Protein AF-A0A8T7LPC7-F1 (afdb_monomer_lite)

pLDDT: mean 86.51, std 10.16, range [50.78, 97.06]

Sequence (98 aa):
MSKLPTQREETLGGYIVHGIPFPTSTDEEALEFLKKMTPIQIEQEYKITYLHSYGQDSPWFAALTNKRLLASRDPESGYTYANPRGADVYSGRETKWI

Foldseek 3Di:
DDDDDPDDDPPPPDDDDPDDDADPDDDPVSVVCVVVDDDDDDDDDDDDDDDDDPPPCVVQVVQVVVVHHKWWADPPPRDIGSRHDQADPPPRDGTHID

Secondary structure (DSSP, 8-state):
-PPPPSS----------------S--SHHHHHHGGGPPPP--------------GGGHHHHHHHHTT----EE-TTT--EESS--SB-TTT-PBPEE-

Structure (mmCIF, N/CA/C/O backbone):
data_AF-A0A8T7LPC7-F1
#
_entry.id   AF-A0A8T7LPC7-F1
#
loop_
_atom_site.group_PDB
_atom_site.id
_atom_site.type_symbol
_atom_site.label_atom_id
_atom_site.label_alt_id
_atom_site.label_comp_id
_atom_site.label_asym_id
_atom_site.label_entity_id
_atom_site.label_seq_id
_atom_site.pdbx_PDB_ins_code
_atom_site.Cartn_x
_atom_site.Cartn_y
_atom_site.Cartn_z
_atom_site.occupancy
_atom_site.B_iso_or_equiv
_atom_site.auth_seq_id
_atom_site.auth_comp_id
_atom_site.auth_asym_id
_atom_site.auth_atom_id
_atom_site.pdbx_PDB_model_num
ATOM 1 N N . MET A 1 1 ? -17.330 -18.182 -23.325 1.00 50.78 1 MET A N 1
ATOM 2 C CA . MET A 1 1 ? -16.699 -17.626 -22.109 1.00 50.78 1 MET A CA 1
ATOM 3 C C . MET A 1 1 ? -17.801 -17.289 -21.120 1.00 50.78 1 MET A C 1
ATOM 5 O O . MET A 1 1 ? -18.743 -16.610 -21.509 1.00 50.78 1 MET A O 1
ATOM 9 N N . SER A 1 2 ? -17.742 -17.811 -19.897 1.00 63.44 2 SER A N 1
ATOM 10 C CA . SER A 1 2 ? -18.719 -17.515 -18.843 1.00 63.44 2 SER A CA 1
ATOM 11 C C . SER A 1 2 ? -18.593 -16.050 -18.412 1.00 63.44 2 SER A C 1
ATOM 13 O O . SER A 1 2 ? -17.514 -15.622 -18.005 1.00 63.44 2 SER A O 1
ATOM 15 N N . LYS A 1 3 ? -19.674 -15.270 -18.539 1.00 68.62 3 LYS A N 1
ATOM 16 C CA . LYS A 1 3 ? -19.729 -13.886 -18.043 1.00 68.62 3 LYS A CA 1
ATOM 17 C C . LYS A 1 3 ? -19.585 -13.902 -16.522 1.00 68.62 3 LYS A C 1
ATOM 19 O O . LYS A 1 3 ? -20.340 -14.597 -15.848 1.00 68.62 3 LYS A O 1
ATOM 24 N N . LEU A 1 4 ? -18.629 -13.138 -16.002 1.00 73.94 4 LEU A N 1
ATOM 25 C CA . LEU A 1 4 ? -18.532 -12.897 -14.567 1.00 73.94 4 LEU A CA 1
ATOM 26 C C . LEU A 1 4 ? -19.728 -12.037 -14.117 1.00 73.94 4 LEU A C 1
ATOM 28 O O . LEU A 1 4 ? -20.153 -11.157 -14.874 1.00 73.94 4 LEU A O 1
ATOM 32 N N . PRO A 1 5 ? -20.287 -12.290 -12.924 1.00 78.06 5 PRO A N 1
ATOM 33 C CA . PRO A 1 5 ? -21.396 -11.505 -12.399 1.00 78.06 5 PRO A CA 1
ATOM 34 C C . PRO A 1 5 ? -20.976 -10.046 -12.174 1.00 78.06 5 PRO A C 1
ATOM 36 O O . PRO A 1 5 ? -19.858 -9.767 -11.743 1.00 78.06 5 PRO A O 1
ATOM 39 N N . THR A 1 6 ? -21.885 -9.114 -12.467 1.00 82.56 6 THR A N 1
ATOM 40 C CA . THR A 1 6 ? -21.674 -7.660 -12.338 1.00 82.56 6 THR A CA 1
ATOM 41 C C . THR A 1 6 ? -21.668 -7.169 -10.893 1.00 82.56 6 THR A C 1
ATOM 43 O O . THR A 1 6 ? -21.219 -6.060 -10.629 1.00 82.56 6 THR A O 1
ATOM 46 N N . GLN A 1 7 ? -22.157 -7.984 -9.960 1.00 74.44 7 GLN A N 1
ATOM 47 C CA . GLN A 1 7 ? -22.220 -7.678 -8.538 1.00 74.44 7 GLN A CA 1
ATOM 48 C C . GLN A 1 7 ? -22.068 -8.977 -7.744 1.00 74.44 7 GLN A C 1
ATOM 50 O O . GLN A 1 7 ? -22.587 -10.020 -8.149 1.00 74.44 7 GLN A O 1
ATOM 55 N N . ARG A 1 8 ? -21.328 -8.924 -6.635 1.00 71.31 8 ARG A N 1
ATOM 56 C CA . ARG A 1 8 ? -21.292 -10.017 -5.659 1.00 71.31 8 ARG A CA 1
ATOM 57 C C . ARG A 1 8 ? -22.506 -9.903 -4.744 1.00 71.31 8 ARG A C 1
ATOM 59 O O . ARG A 1 8 ? -22.891 -8.795 -4.390 1.00 71.31 8 ARG A O 1
ATOM 66 N N . GLU A 1 9 ? -23.093 -11.040 -4.397 1.00 75.44 9 GLU A N 1
ATOM 67 C CA . GLU A 1 9 ? -24.152 -11.111 -3.390 1.00 75.44 9 GLU A CA 1
ATOM 68 C C . GLU A 1 9 ? -23.642 -10.529 -2.065 1.00 75.44 9 GLU A C 1
ATOM 70 O O . GLU A 1 9 ? -22.468 -10.703 -1.732 1.00 75.44 9 GLU A O 1
ATOM 75 N N . GLU A 1 10 ? -24.495 -9.796 -1.348 1.00 69.50 10 GLU A N 1
ATOM 76 C CA . GLU A 1 10 ? -24.126 -9.208 -0.062 1.00 69.50 10 GLU A CA 1
ATOM 77 C C . GLU A 1 10 ? -23.862 -10.337 0.940 1.00 69.50 10 GLU A C 1
ATOM 79 O O . GLU A 1 10 ? -24.779 -11.042 1.354 1.00 69.50 10 GLU A O 1
ATOM 84 N N . THR A 1 11 ? -22.595 -10.549 1.293 1.00 62.84 11 THR A N 1
ATOM 85 C CA . THR A 1 11 ? -22.190 -11.645 2.187 1.00 62.84 11 THR A CA 1
ATOM 86 C C . THR A 1 11 ? -22.114 -11.224 3.647 1.00 62.84 11 THR A C 1
ATOM 88 O O . THR A 1 11 ? -21.958 -12.079 4.518 1.00 62.84 11 THR A O 1
ATOM 91 N N . LEU A 1 12 ? -22.181 -9.921 3.938 1.00 64.25 12 LEU A N 1
ATOM 92 C CA . LEU A 1 12 ? -22.259 -9.444 5.310 1.00 64.25 12 LEU A CA 1
ATOM 93 C C . LEU A 1 12 ? -23.708 -9.604 5.771 1.00 64.25 12 LEU A C 1
ATOM 95 O O . LEU A 1 12 ? -24.572 -8.779 5.483 1.00 64.25 12 LEU A O 1
ATOM 99 N N . GLY A 1 13 ? -23.983 -10.688 6.496 1.00 59.91 13 GLY A N 1
ATOM 100 C CA . GLY A 1 13 ? -25.204 -10.772 7.287 1.00 59.91 13 GLY A CA 1
ATOM 101 C C . GLY A 1 13 ? -25.210 -9.605 8.272 1.00 59.91 13 GLY A C 1
ATOM 102 O O . GLY A 1 13 ? -24.378 -9.562 9.176 1.00 59.91 13 GLY A O 1
ATOM 103 N N . GLY A 1 14 ? -26.093 -8.625 8.071 1.00 63.19 14 GLY A N 1
ATOM 104 C CA . GLY A 1 14 ? -26.269 -7.536 9.028 1.00 63.19 14 GLY A CA 1
ATOM 105 C C . GLY A 1 14 ? -26.571 -8.093 10.423 1.00 63.19 14 GLY A C 1
ATOM 106 O O . GLY A 1 14 ? -27.240 -9.118 10.558 1.00 63.19 14 GLY A O 1
ATOM 107 N N . TYR A 1 15 ? -26.085 -7.434 11.474 1.00 70.25 15 TYR A N 1
ATOM 108 C CA . TYR A 1 15 ? -26.383 -7.862 12.839 1.00 70.25 15 TYR A CA 1
ATOM 109 C C . TYR A 1 15 ? -27.766 -7.383 13.249 1.00 70.25 15 TYR A C 1
ATOM 111 O O . TYR A 1 15 ? -28.041 -6.182 13.252 1.00 70.25 15 TYR A O 1
ATOM 119 N N . ILE A 1 16 ? -28.622 -8.316 13.655 1.00 69.00 16 ILE A N 1
ATOM 120 C CA . ILE A 1 16 ? -29.838 -7.974 14.384 1.00 69.00 16 ILE A CA 1
ATOM 121 C C . ILE A 1 16 ? -29.455 -7.892 15.860 1.00 69.00 16 ILE A C 1
ATOM 123 O O . ILE A 1 16 ? -29.213 -8.912 16.504 1.00 69.00 16 ILE A O 1
ATOM 127 N N . VAL A 1 17 ? -29.356 -6.673 16.389 1.00 70.38 17 VAL A N 1
ATOM 128 C CA . VAL A 1 17 ? -29.043 -6.455 17.804 1.00 70.38 17 VAL A CA 1
ATOM 129 C C . VAL A 1 17 ? -30.337 -6.216 18.578 1.00 70.38 17 VAL A C 1
ATOM 131 O O . VAL A 1 17 ? -31.083 -5.283 18.284 1.00 70.38 17 VAL A O 1
ATOM 134 N N . HIS A 1 18 ? -30.602 -7.053 19.581 1.00 71.94 18 HIS A N 1
ATOM 135 C CA . HIS A 1 18 ? -31.761 -6.927 20.463 1.00 71.94 18 HIS A CA 1
ATOM 136 C C . HIS A 1 18 ? -31.327 -6.500 21.866 1.00 71.94 18 HIS A C 1
ATOM 138 O O . HIS A 1 18 ? -30.416 -7.091 22.437 1.00 71.94 18 HIS A O 1
ATOM 144 N N . GLY A 1 19 ? -32.016 -5.508 22.440 1.00 71.81 19 GLY A N 1
ATOM 145 C CA . GLY A 1 19 ? -31.925 -5.213 23.873 1.00 71.81 19 GLY A CA 1
ATOM 146 C C . GLY A 1 19 ? -30.555 -4.731 24.355 1.00 71.81 19 GLY A C 1
ATOM 147 O O . GLY A 1 19 ? -30.146 -5.103 25.451 1.00 71.81 19 GLY A O 1
ATOM 148 N N . ILE A 1 20 ? -29.852 -3.910 23.562 1.00 85.31 20 ILE A N 1
ATOM 149 C CA . ILE A 1 20 ? -28.648 -3.208 24.035 1.00 85.31 20 ILE A CA 1
ATOM 150 C C . ILE A 1 20 ? -29.034 -2.412 25.289 1.00 85.31 20 ILE A C 1
ATOM 152 O O . ILE A 1 20 ? -29.951 -1.591 25.196 1.00 85.31 20 ILE A O 1
ATOM 156 N N . PRO A 1 21 ? -28.377 -2.636 26.444 1.00 86.38 21 PRO A N 1
ATOM 157 C CA . PRO A 1 21 ? -28.674 -1.884 27.653 1.00 86.38 21 PRO A CA 1
ATOM 158 C C . PRO A 1 21 ? -28.558 -0.383 27.388 1.00 86.38 21 PRO A C 1
ATOM 160 O O . PRO A 1 21 ? -27.511 0.099 26.961 1.00 86.38 21 PRO A O 1
ATOM 163 N N . PHE A 1 22 ? -29.643 0.346 27.623 1.00 91.56 22 PHE A N 1
ATOM 164 C CA . PHE A 1 22 ? -29.700 1.796 27.495 1.00 91.56 22 PHE A CA 1
ATOM 165 C C . PHE A 1 22 ? -30.653 2.346 28.564 1.00 91.56 22 PHE A C 1
ATOM 167 O O . PHE A 1 22 ? -31.640 1.672 28.883 1.00 91.56 22 PHE A O 1
ATOM 174 N N . PRO A 1 23 ? -30.380 3.527 29.147 1.00 92.00 23 PRO A N 1
ATOM 175 C CA . PRO A 1 23 ? -31.281 4.131 30.119 1.00 92.00 23 PRO A CA 1
ATOM 176 C C . PRO A 1 23 ? -32.684 4.360 29.544 1.00 92.00 23 PRO A C 1
ATOM 178 O O . PRO A 1 23 ? -32.850 4.720 28.380 1.00 92.00 23 PRO A O 1
ATOM 181 N N . THR A 1 24 ? -33.711 4.178 30.372 1.00 93.06 24 THR A N 1
ATOM 182 C CA . THR A 1 24 ? -35.112 4.411 29.980 1.00 93.06 24 THR A CA 1
ATOM 183 C C . THR A 1 24 ? -35.493 5.896 29.949 1.00 93.06 24 THR A C 1
ATOM 185 O O . THR A 1 24 ? -36.568 6.237 29.461 1.00 93.06 24 THR A O 1
ATOM 188 N N . SER A 1 25 ? -34.631 6.773 30.470 1.00 93.88 25 SER A N 1
ATOM 189 C CA . SER A 1 25 ? -34.756 8.234 30.470 1.00 93.88 25 SER A CA 1
ATOM 190 C C . SER A 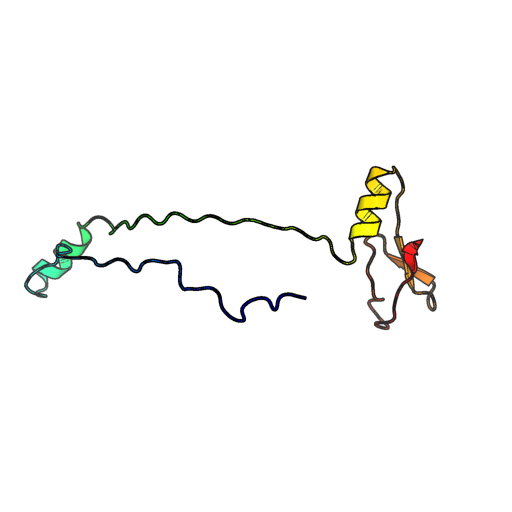1 25 ? -33.433 8.890 30.067 1.00 93.88 25 SER A C 1
ATOM 192 O O . SER A 1 25 ? -32.377 8.264 30.095 1.00 93.88 25 SER A O 1
ATOM 194 N N . THR A 1 26 ? -33.495 10.159 29.664 1.00 94.44 26 THR A N 1
ATOM 195 C CA . THR A 1 26 ? -32.335 10.957 29.224 1.00 94.44 26 THR A CA 1
ATOM 196 C C . THR A 1 26 ? -32.128 12.192 30.102 1.00 94.44 26 THR A C 1
ATOM 198 O O . THR A 1 26 ? -31.753 13.258 29.618 1.00 94.44 26 THR A O 1
ATOM 201 N N . ASP A 1 27 ? -32.457 12.076 31.382 1.00 96.75 27 ASP A N 1
ATOM 202 C CA . ASP A 1 27 ? -32.137 13.056 32.411 1.00 96.75 27 ASP A CA 1
ATOM 203 C C . ASP A 1 27 ? -30.630 13.081 32.704 1.00 96.75 27 ASP A C 1
ATOM 205 O O . ASP A 1 27 ? -29.884 12.166 32.351 1.00 96.75 27 ASP A O 1
ATOM 209 N N . GLU A 1 28 ? -30.167 14.168 33.319 1.00 96.50 28 GLU A N 1
ATOM 210 C CA . GLU A 1 28 ? -28.738 14.461 33.482 1.00 96.50 28 GLU A CA 1
ATOM 211 C C . GLU A 1 28 ? -27.987 13.340 34.221 1.00 96.50 28 GLU A C 1
ATOM 213 O O . GLU A 1 28 ? -26.897 12.945 33.808 1.00 96.50 28 GLU A O 1
ATOM 218 N N . GLU A 1 29 ? -28.611 12.744 35.240 1.00 94.50 29 GLU A N 1
ATOM 219 C CA . GLU A 1 29 ? -28.055 11.606 35.978 1.00 94.50 29 GLU A CA 1
ATOM 220 C C . GLU A 1 29 ? -27.905 10.352 35.096 1.00 94.50 29 GLU A C 1
ATOM 222 O O . GLU A 1 29 ? -26.845 9.716 35.084 1.00 94.50 29 GLU A O 1
ATOM 227 N N . ALA A 1 30 ? -28.934 10.016 34.311 1.00 94.69 30 ALA A N 1
ATOM 228 C CA . ALA A 1 30 ? -28.913 8.869 33.407 1.00 94.69 30 ALA A CA 1
ATOM 229 C C . ALA A 1 30 ? -27.873 9.026 32.287 1.00 94.69 30 ALA A C 1
ATOM 231 O O . ALA A 1 30 ? -27.221 8.053 31.901 1.00 94.69 30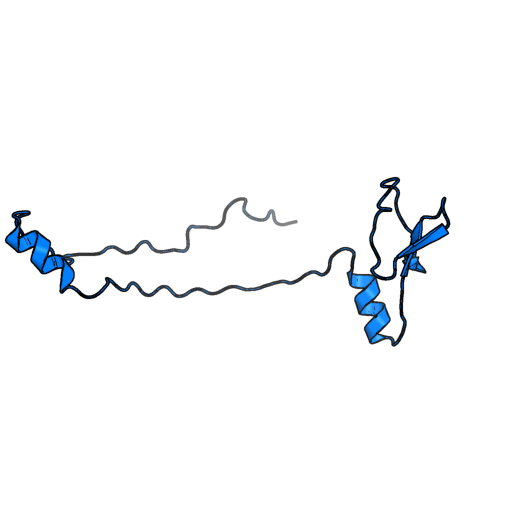 ALA A O 1
ATOM 232 N N . LEU A 1 31 ? -27.677 10.249 31.785 1.00 94.25 31 LEU A N 1
ATOM 233 C CA . LEU A 1 31 ? -26.659 10.539 30.775 1.00 94.25 31 LEU A CA 1
ATOM 234 C C . LEU A 1 31 ? -25.239 10.472 31.348 1.00 94.25 31 LEU A C 1
ATOM 236 O O . LEU A 1 31 ? -24.346 9.929 30.695 1.00 94.25 31 LEU A O 1
ATOM 240 N N . GLU A 1 32 ? -25.018 10.949 32.575 1.00 95.50 32 GLU A N 1
ATOM 241 C CA . GLU A 1 32 ? -23.722 10.808 33.251 1.00 95.50 32 GLU A CA 1
ATOM 242 C C . GLU A 1 32 ? -23.349 9.336 33.487 1.00 95.50 32 GLU A C 1
ATOM 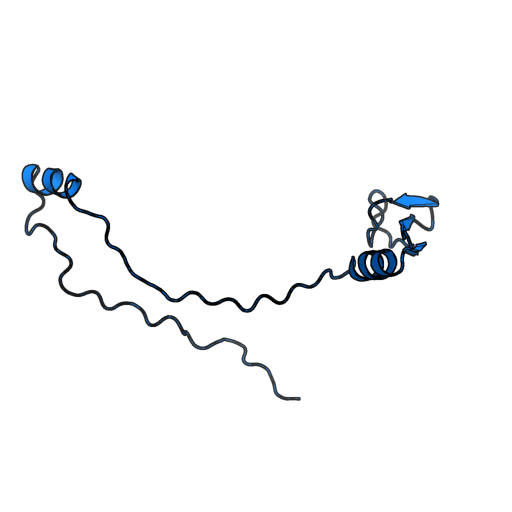244 O O . GLU A 1 32 ? -22.174 8.964 33.387 1.00 95.50 32 GLU A O 1
ATOM 249 N N . PHE A 1 33 ? -24.336 8.463 33.713 1.00 92.06 33 PHE A N 1
ATOM 250 C CA . PHE A 1 33 ? -24.105 7.024 33.855 1.00 92.06 33 PHE A CA 1
ATOM 251 C C . PHE A 1 33 ? -23.511 6.372 32.595 1.00 92.06 33 PHE A C 1
ATOM 253 O O . PHE A 1 33 ? -22.711 5.440 32.717 1.00 92.06 33 PHE A O 1
ATOM 260 N N . LEU A 1 34 ? -23.812 6.882 31.393 1.00 91.44 34 LEU A N 1
ATOM 261 C CA . LEU A 1 34 ? -23.292 6.333 30.130 1.00 91.44 34 LEU A CA 1
ATOM 262 C C . LEU A 1 34 ? -21.756 6.300 30.086 1.00 91.44 34 LEU A C 1
ATOM 264 O O . LEU A 1 34 ? -21.177 5.400 29.480 1.00 91.44 34 LEU A O 1
ATOM 268 N N . LYS A 1 35 ? -21.077 7.218 30.789 1.00 92.25 35 LYS A N 1
ATOM 269 C CA . LYS A 1 35 ? -19.603 7.266 30.876 1.00 92.25 35 LYS A CA 1
ATOM 270 C C . LYS A 1 35 ? -18.990 6.051 31.578 1.00 92.25 35 LYS A C 1
ATOM 272 O O . LYS A 1 35 ? -17.784 5.840 31.484 1.00 92.25 35 LYS A O 1
ATOM 277 N N . LYS A 1 36 ? -19.797 5.268 32.300 1.00 93.19 36 LYS A N 1
ATOM 278 C CA . LYS A 1 36 ? -19.370 4.047 32.999 1.00 93.19 36 LYS A CA 1
ATOM 279 C C . LYS A 1 36 ? -19.620 2.776 32.185 1.00 93.19 36 LYS A C 1
ATOM 281 O O . LYS A 1 36 ? -19.268 1.693 32.648 1.00 93.19 36 LYS A O 1
ATOM 286 N N . MET A 1 37 ? -20.230 2.882 31.005 1.00 92.88 37 MET A N 1
ATOM 287 C CA . MET A 1 37 ? -20.493 1.727 30.154 1.00 92.88 37 MET A CA 1
ATOM 288 C C . MET A 1 37 ? -19.248 1.300 29.380 1.00 92.88 37 MET A C 1
ATOM 290 O O . MET A 1 37 ? -18.444 2.120 28.937 1.00 92.88 37 MET A O 1
ATOM 294 N N . THR A 1 38 ? -19.107 -0.007 29.185 1.00 91.62 38 THR A N 1
ATOM 295 C CA . THR A 1 38 ? -18.098 -0.561 28.285 1.00 91.62 38 THR A CA 1
ATOM 296 C C . THR A 1 38 ? -18.539 -0.417 26.823 1.00 91.62 38 THR A C 1
ATOM 298 O O . THR A 1 38 ? -19.740 -0.360 26.543 1.00 91.62 38 THR A O 1
ATOM 301 N N . PRO A 1 39 ? -17.596 -0.370 25.863 1.00 90.31 39 PRO A N 1
ATOM 302 C CA . PRO A 1 39 ? -17.936 -0.311 24.446 1.00 90.31 39 PRO A CA 1
ATOM 303 C C . PRO A 1 39 ? -18.742 -1.531 23.993 1.00 90.31 39 PRO A C 1
ATOM 305 O O . PRO A 1 39 ? -18.474 -2.655 24.421 1.00 90.31 39 PRO A O 1
ATOM 308 N N . ILE A 1 40 ? -19.671 -1.316 23.061 1.00 88.12 40 ILE A N 1
ATOM 309 C CA . ILE A 1 40 ? -20.316 -2.407 22.325 1.00 88.12 40 ILE A CA 1
ATOM 310 C C . ILE A 1 40 ? -19.267 -3.027 21.399 1.00 88.12 40 ILE A C 1
ATOM 312 O O . ILE A 1 40 ? -18.637 -2.325 20.608 1.00 88.12 40 ILE A O 1
ATOM 316 N N . GLN A 1 41 ? -19.085 -4.340 21.502 1.00 84.06 41 GLN A N 1
ATOM 317 C CA . GLN A 1 41 ? -18.177 -5.107 20.656 1.00 84.06 41 GLN A CA 1
ATOM 318 C C . GLN A 1 41 ? -19.002 -6.023 19.757 1.00 84.06 41 GLN A C 1
ATOM 320 O O . GLN A 1 41 ? -19.866 -6.753 20.238 1.00 84.06 41 GLN A O 1
ATOM 325 N N . ILE A 1 42 ? -18.747 -5.963 18.451 1.00 82.19 42 ILE A N 1
ATOM 326 C CA . ILE A 1 42 ? -19.398 -6.806 17.449 1.00 82.19 42 ILE A CA 1
ATOM 327 C C . ILE A 1 42 ? -18.289 -7.503 16.674 1.00 82.19 42 ILE A C 1
ATOM 329 O O . ILE A 1 42 ? -17.458 -6.846 16.048 1.00 82.19 42 ILE A O 1
ATOM 333 N N . GLU A 1 43 ? -18.257 -8.829 16.748 1.00 76.56 43 GLU A N 1
ATOM 334 C CA . GLU A 1 43 ? -17.263 -9.627 16.043 1.00 76.56 43 GLU A CA 1
ATOM 335 C C . GLU A 1 43 ? -17.693 -9.853 14.591 1.00 76.56 43 GLU A C 1
ATOM 337 O O . GLU A 1 43 ? -18.825 -10.260 14.308 1.00 76.56 43 GLU A O 1
ATOM 342 N N . GLN A 1 44 ? -16.770 -9.593 13.665 1.00 73.88 44 GLN A N 1
ATOM 343 C CA . GLN A 1 44 ? -16.930 -9.940 12.260 1.00 73.88 44 GLN A CA 1
ATOM 344 C C . GLN A 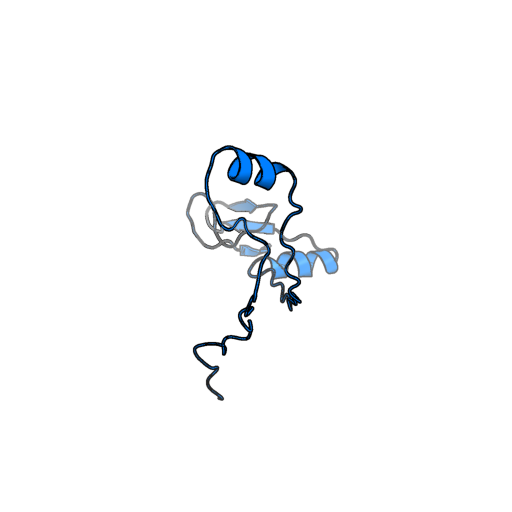1 44 ? -15.728 -10.752 11.792 1.00 73.88 44 GLN A C 1
ATOM 346 O O . GLN A 1 44 ? -14.582 -10.325 11.951 1.00 73.88 44 GLN A O 1
ATOM 351 N N . GLU A 1 45 ? -15.985 -11.887 11.149 1.00 78.00 45 GLU A N 1
ATOM 352 C CA . GLU A 1 45 ? -14.941 -12.602 10.427 1.00 78.00 45 GLU A CA 1
ATOM 353 C C . GLU A 1 45 ? -14.597 -11.821 9.150 1.00 78.00 45 GLU A C 1
ATOM 355 O O . GLU A 1 45 ? -15.408 -11.697 8.232 1.00 78.00 45 GLU A O 1
ATOM 360 N N . TYR A 1 46 ? -13.379 -11.282 9.084 1.00 76.00 46 TYR A N 1
ATOM 361 C CA . TYR A 1 46 ? -12.861 -10.605 7.899 1.00 76.00 46 TYR A CA 1
ATOM 362 C C . TYR A 1 46 ? -11.799 -11.471 7.222 1.00 76.00 46 TYR A C 1
ATOM 364 O O . TYR A 1 46 ? -10.722 -11.708 7.774 1.00 76.00 46 TYR A O 1
ATOM 372 N N . LYS A 1 47 ? -12.082 -11.918 5.994 1.00 83.06 47 LYS A N 1
ATOM 373 C CA . LYS A 1 47 ? -11.156 -12.714 5.183 1.00 83.06 47 LYS A CA 1
ATOM 374 C C . LYS A 1 47 ? -10.897 -12.038 3.844 1.00 83.06 47 LYS A C 1
ATOM 376 O O . LYS A 1 47 ? -11.813 -11.818 3.058 1.00 83.06 47 LYS A O 1
ATOM 381 N N . ILE A 1 48 ? -9.624 -11.776 3.557 1.00 83.56 48 ILE A N 1
ATOM 382 C CA . ILE A 1 48 ? -9.169 -11.245 2.271 1.00 83.56 48 ILE A CA 1
ATOM 383 C C . ILE A 1 48 ? -8.284 -12.267 1.556 1.00 83.56 48 ILE A C 1
ATOM 385 O O . ILE A 1 48 ? -7.316 -12.781 2.112 1.00 83.56 48 ILE A O 1
ATOM 389 N N . THR A 1 49 ? -8.599 -12.550 0.293 1.00 86.56 49 THR A N 1
ATOM 390 C CA . THR A 1 49 ? -7.655 -13.188 -0.631 1.00 86.56 49 THR A CA 1
ATOM 391 C C . THR A 1 49 ? -6.959 -12.084 -1.412 1.00 86.56 49 THR A C 1
ATOM 393 O O . THR A 1 49 ? -7.570 -11.449 -2.270 1.00 86.56 49 THR A O 1
ATOM 396 N N . TYR A 1 50 ? -5.694 -11.825 -1.083 1.00 84.62 50 TYR A N 1
ATOM 397 C CA . TYR A 1 50 ? -4.918 -10.760 -1.708 1.00 84.62 50 TYR A CA 1
ATOM 398 C C . TYR A 1 50 ? -4.117 -11.296 -2.897 1.00 84.62 50 TYR A C 1
ATOM 400 O O . TYR A 1 50 ? -3.156 -12.044 -2.725 1.00 84.62 50 TYR A O 1
ATOM 408 N N . LEU A 1 51 ? -4.521 -10.904 -4.107 1.00 85.25 51 LEU A N 1
ATOM 409 C CA . LEU A 1 51 ? -3.741 -11.117 -5.323 1.00 85.25 51 LEU A CA 1
ATOM 410 C C . LEU A 1 51 ? -2.913 -9.858 -5.597 1.00 85.25 51 LEU A C 1
ATOM 412 O O . LEU A 1 51 ? -3.459 -8.825 -5.979 1.00 85.25 51 LEU A O 1
ATOM 416 N N . HIS A 1 52 ? -1.601 -9.947 -5.393 1.00 86.81 52 HIS A N 1
ATOM 417 C CA . HIS A 1 52 ? -0.676 -8.848 -5.657 1.00 86.81 52 HIS A CA 1
ATOM 418 C C . HIS A 1 52 ? -0.142 -8.917 -7.093 1.00 86.81 52 HIS A C 1
ATOM 420 O O . HIS A 1 52 ? 0.287 -9.978 -7.544 1.00 86.81 52 HIS A O 1
ATOM 426 N N . SER A 1 53 ? -0.136 -7.785 -7.797 1.00 86.25 53 SER A N 1
ATOM 427 C CA . SER A 1 53 ? 0.502 -7.637 -9.107 1.00 86.25 53 SER A CA 1
ATOM 428 C C . SER A 1 53 ? 1.442 -6.441 -9.078 1.00 86.25 53 SER A C 1
ATOM 430 O O . SER A 1 53 ? 1.032 -5.347 -8.698 1.00 86.25 53 SER A O 1
ATOM 432 N N . TYR A 1 54 ? 2.678 -6.646 -9.531 1.00 86.50 54 TYR A N 1
ATOM 433 C CA . TYR A 1 54 ? 3.657 -5.574 -9.728 1.00 86.50 54 TYR A CA 1
ATOM 434 C C . TYR A 1 54 ? 3.450 -4.821 -11.052 1.00 86.50 54 TYR A C 1
ATOM 436 O O . TYR A 1 54 ? 4.195 -3.896 -11.359 1.00 86.50 54 TYR A O 1
ATOM 444 N N . GLY A 1 55 ? 2.452 -5.204 -11.860 1.00 87.94 55 GLY A N 1
ATOM 445 C CA . GLY A 1 55 ? 2.110 -4.518 -13.105 1.00 87.94 55 GLY A CA 1
ATOM 446 C C . GLY A 1 55 ? 3.325 -4.315 -14.015 1.00 87.94 55 GLY A C 1
ATOM 447 O O . GLY A 1 55 ? 4.021 -5.275 -14.355 1.00 87.94 55 GLY A O 1
ATOM 448 N N . GLN A 1 56 ? 3.584 -3.057 -14.381 1.00 83.69 56 GLN A N 1
ATOM 449 C CA . GLN A 1 56 ? 4.693 -2.655 -15.252 1.00 83.69 56 GLN A CA 1
ATOM 450 C C . GLN A 1 56 ? 6.086 -2.859 -14.631 1.00 83.69 56 GLN A C 1
ATOM 452 O O . GLN A 1 56 ? 7.053 -2.935 -15.381 1.00 83.69 56 GLN A O 1
ATOM 457 N N . ASP A 1 57 ? 6.194 -3.037 -13.311 1.00 87.81 57 ASP A N 1
ATOM 458 C CA . ASP A 1 57 ? 7.475 -3.236 -12.615 1.00 87.81 57 ASP A CA 1
ATOM 459 C C . ASP A 1 57 ? 7.897 -4.713 -12.566 1.00 87.81 57 ASP A C 1
ATOM 461 O O . ASP A 1 57 ? 9.025 -5.044 -12.191 1.00 87.81 57 ASP A O 1
ATOM 465 N N . SER A 1 58 ? 7.013 -5.626 -12.985 1.00 91.69 58 SER A N 1
ATOM 466 C CA . SER A 1 58 ? 7.278 -7.071 -13.003 1.00 91.69 58 SER A CA 1
ATOM 467 C C . SER A 1 58 ? 8.590 -7.454 -13.716 1.00 91.69 58 SER A C 1
ATOM 469 O O . SER A 1 58 ? 9.318 -8.291 -13.175 1.00 91.69 58 SER A O 1
ATOM 471 N N . PRO A 1 59 ? 8.963 -6.856 -14.872 1.00 91.69 59 PRO A N 1
ATOM 472 C CA . PRO A 1 59 ? 10.237 -7.147 -15.533 1.00 91.69 59 PRO A CA 1
ATOM 473 C C . PRO A 1 59 ? 11.462 -6.804 -14.679 1.00 91.69 59 PRO A C 1
ATOM 475 O O . PRO A 1 59 ? 12.451 -7.534 -14.711 1.00 91.69 59 PRO A O 1
ATOM 478 N N . TRP A 1 60 ? 11.399 -5.736 -13.879 1.00 92.69 60 TRP A N 1
ATOM 479 C CA . TRP A 1 60 ? 12.509 -5.338 -13.015 1.00 92.69 60 TRP A CA 1
ATOM 480 C C . TRP A 1 60 ? 12.750 -6.362 -11.904 1.00 92.69 60 TRP A C 1
ATOM 482 O O . TRP A 1 60 ? 13.878 -6.822 -11.721 1.00 92.69 60 TRP A O 1
ATOM 492 N N . PHE A 1 61 ? 11.687 -6.805 -11.224 1.00 92.25 61 PHE A N 1
ATOM 493 C CA . PHE A 1 61 ? 11.796 -7.866 -10.219 1.00 92.25 61 PHE A CA 1
ATOM 494 C C . PHE A 1 61 ? 12.254 -9.194 -10.832 1.00 92.25 61 PHE A C 1
ATOM 496 O O . PHE A 1 61 ? 13.111 -9.868 -10.260 1.00 92.25 61 PHE A O 1
ATOM 503 N N . ALA A 1 62 ? 11.744 -9.551 -12.015 1.00 94.06 62 ALA A N 1
ATOM 504 C CA . ALA A 1 62 ? 12.179 -10.746 -12.735 1.00 94.06 62 ALA A CA 1
ATOM 505 C C . ALA A 1 62 ? 13.672 -10.694 -13.106 1.00 94.06 62 ALA A C 1
ATOM 507 O O . ALA A 1 62 ? 14.357 -11.713 -13.073 1.00 94.06 62 ALA A O 1
ATOM 508 N N . ALA A 1 63 ? 14.211 -9.520 -13.425 1.00 94.38 63 ALA A N 1
ATOM 509 C CA . ALA A 1 63 ? 15.635 -9.370 -13.683 1.00 94.38 63 ALA A CA 1
ATOM 510 C C . ALA A 1 63 ? 16.480 -9.482 -12.409 1.00 94.38 63 ALA A C 1
ATOM 512 O O . ALA A 1 63 ? 17.502 -10.175 -12.417 1.00 94.38 63 ALA A O 1
ATOM 513 N N . LEU A 1 64 ? 16.033 -8.878 -11.303 1.00 93.62 64 LEU A N 1
ATOM 514 C CA . LEU A 1 64 ? 16.743 -8.951 -10.025 1.00 93.62 64 LEU A CA 1
ATOM 515 C C . LEU A 1 64 ? 16.900 -10.386 -9.520 1.00 93.62 64 LEU A C 1
ATOM 517 O O . LEU A 1 64 ? 17.986 -10.760 -9.073 1.00 93.62 64 LEU A O 1
ATOM 521 N N . THR A 1 65 ? 15.860 -11.216 -9.639 1.00 95.81 65 THR A N 1
ATOM 522 C CA . THR A 1 65 ? 15.939 -12.643 -9.267 1.00 95.81 65 THR A CA 1
ATOM 523 C C . THR A 1 65 ? 16.946 -13.410 -10.131 1.00 95.81 65 THR A C 1
ATOM 525 O O . THR A 1 65 ? 17.525 -14.397 -9.682 1.00 95.81 65 THR A O 1
ATOM 528 N N . ASN A 1 66 ? 17.232 -12.903 -11.333 1.00 97.00 66 ASN A N 1
ATOM 529 C CA . ASN A 1 66 ? 18.251 -13.401 -12.254 1.00 97.00 66 ASN A CA 1
ATOM 530 C C . ASN A 1 66 ? 19.609 -12.687 -12.113 1.00 97.00 66 ASN A C 1
ATOM 532 O O . ASN A 1 66 ? 20.467 -12.816 -12.989 1.00 97.00 66 ASN A O 1
ATOM 536 N N . LYS A 1 67 ? 19.833 -11.947 -11.017 1.00 97.06 67 LYS A N 1
ATOM 537 C CA . LYS A 1 67 ? 21.069 -11.185 -10.753 1.00 97.06 67 LYS A CA 1
ATOM 538 C C . LYS A 1 67 ? 21.400 -10.177 -11.863 1.00 97.06 67 LYS A C 1
ATOM 540 O O . LYS A 1 67 ? 22.569 -9.902 -12.139 1.00 97.06 67 LYS A O 1
ATOM 545 N N . ARG A 1 68 ? 20.374 -9.637 -12.521 1.00 95.31 68 ARG A N 1
ATOM 546 C CA . ARG A 1 68 ? 20.477 -8.565 -13.515 1.00 95.31 68 ARG A CA 1
ATOM 547 C C . ARG A 1 68 ? 19.830 -7.307 -12.952 1.00 95.31 68 ARG A C 1
ATOM 549 O O . ARG A 1 68 ? 18.766 -7.379 -12.348 1.00 95.31 68 ARG A O 1
ATOM 556 N N . LEU A 1 69 ? 20.464 -6.161 -13.169 1.00 93.38 69 LEU A N 1
ATOM 557 C CA . LEU A 1 69 ? 19.886 -4.864 -12.840 1.00 93.38 69 LEU A CA 1
ATOM 558 C C . LEU A 1 69 ? 19.401 -4.220 -14.135 1.00 93.38 69 LEU A C 1
ATOM 560 O O . LEU A 1 69 ? 20.225 -3.897 -14.986 1.00 93.38 69 LEU A O 1
ATOM 564 N N . LEU A 1 70 ? 18.084 -4.073 -14.273 1.00 93.62 70 LEU A N 1
ATOM 565 C CA . LEU A 1 70 ? 17.485 -3.341 -15.386 1.00 93.62 70 LEU A CA 1
ATOM 566 C C . LEU A 1 70 ? 17.266 -1.879 -15.017 1.00 93.62 70 LEU A C 1
ATOM 568 O O . LEU A 1 70 ? 16.980 -1.554 -13.861 1.00 93.62 70 LEU A O 1
ATOM 572 N N . ALA A 1 71 ? 17.325 -1.028 -16.032 1.00 94.38 71 ALA A N 1
ATOM 573 C CA . ALA A 1 71 ? 16.909 0.365 -15.977 1.00 94.38 71 ALA A CA 1
ATOM 574 C C . ALA A 1 71 ? 15.922 0.657 -17.115 1.00 94.38 71 ALA A C 1
ATOM 576 O O . ALA A 1 71 ? 15.7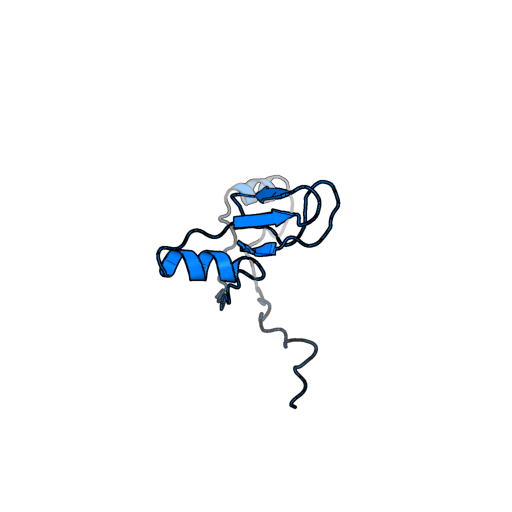05 -0.168 -18.003 1.00 94.38 71 ALA A O 1
ATOM 577 N N . SER A 1 72 ? 15.323 1.846 -17.105 1.00 94.69 72 SER A N 1
ATOM 578 C CA . SER A 1 72 ? 14.580 2.348 -18.263 1.00 94.69 72 SER A CA 1
ATOM 579 C C . SER A 1 72 ? 15.217 3.621 -18.800 1.00 94.69 72 SER A C 1
ATOM 581 O O . SER A 1 72 ? 15.690 4.454 -18.027 1.00 94.69 72 SER A O 1
ATOM 583 N N . ARG A 1 73 ? 15.214 3.802 -20.118 1.00 95.12 73 ARG A N 1
ATOM 584 C CA . ARG A 1 73 ? 15.809 4.957 -20.794 1.00 95.12 73 ARG A CA 1
ATOM 585 C C . ARG A 1 73 ? 14.805 5.635 -21.713 1.00 95.12 73 ARG A C 1
ATOM 587 O O . ARG A 1 73 ? 14.147 4.958 -22.501 1.00 95.12 73 ARG A O 1
ATOM 594 N N . ASP A 1 74 ? 14.726 6.960 -21.641 1.00 95.50 74 ASP A N 1
ATOM 595 C CA . ASP A 1 74 ? 14.015 7.747 -22.652 1.00 95.50 74 ASP A CA 1
ATOM 596 C C . ASP A 1 74 ? 14.773 7.655 -23.989 1.00 95.50 74 ASP A C 1
ATOM 598 O O . ASP A 1 74 ? 15.961 7.994 -24.036 1.00 95.50 74 ASP A O 1
ATOM 602 N N . PRO A 1 75 ? 14.146 7.169 -25.076 1.00 92.56 75 PRO A N 1
ATOM 603 C CA . PRO A 1 75 ? 14.835 6.976 -26.349 1.00 92.56 75 PRO A CA 1
ATOM 604 C C . PRO A 1 75 ? 15.278 8.283 -27.018 1.00 92.56 75 PRO A C 1
ATOM 606 O O . PRO A 1 75 ? 16.159 8.229 -27.873 1.00 92.56 75 PRO A O 1
ATOM 609 N N . GLU A 1 76 ? 14.682 9.425 -26.665 1.00 93.31 76 GLU A N 1
ATOM 610 C CA . GLU A 1 76 ? 14.987 10.715 -27.292 1.00 93.31 76 GLU A CA 1
ATOM 611 C C . GLU A 1 76 ? 16.105 11.468 -26.560 1.00 93.31 76 GLU A C 1
ATOM 613 O O . GLU A 1 76 ? 17.107 11.827 -27.173 1.00 93.31 76 GLU A O 1
ATOM 618 N N . SER A 1 77 ? 15.974 11.671 -25.246 1.00 93.31 77 SER A N 1
ATOM 619 C CA . SER A 1 77 ? 16.983 12.372 -24.437 1.00 93.31 77 SER A CA 1
ATOM 620 C C . SER A 1 77 ? 18.137 11.476 -23.982 1.00 93.31 77 SER A C 1
ATOM 622 O O . SER A 1 77 ? 19.191 11.975 -23.590 1.00 93.31 77 SER A O 1
ATOM 624 N N . GLY A 1 78 ? 17.948 10.153 -23.980 1.00 93.88 78 GLY A N 1
ATOM 625 C CA . GLY A 1 78 ? 18.910 9.194 -23.436 1.00 93.88 78 GLY A CA 1
ATOM 626 C C . GLY A 1 78 ? 18.962 9.149 -21.903 1.00 93.88 78 GLY A C 1
ATOM 627 O O . GLY A 1 78 ? 19.748 8.372 -21.345 1.00 93.88 78 GLY A O 1
ATOM 628 N N . TYR A 1 79 ? 18.130 9.934 -21.208 1.00 93.75 79 TYR A N 1
ATOM 629 C CA . TYR A 1 79 ? 18.087 9.939 -19.749 1.00 93.75 79 TYR A CA 1
ATOM 630 C C . TYR A 1 79 ? 17.718 8.552 -19.216 1.00 93.75 79 TYR A C 1
ATOM 632 O O . TYR A 1 79 ? 16.786 7.908 -19.700 1.00 93.75 79 TYR A O 1
ATOM 640 N N . THR A 1 80 ? 18.484 8.072 -18.236 1.00 95.31 80 THR A N 1
ATOM 641 C CA . THR A 1 80 ? 18.353 6.719 -17.688 1.00 95.31 80 THR A CA 1
ATOM 642 C C . THR A 1 80 ? 17.837 6.779 -16.256 1.00 95.31 80 THR A C 1
ATOM 644 O O . THR A 1 80 ? 18.427 7.435 -15.400 1.00 95.31 80 THR A O 1
ATOM 647 N N . TYR A 1 81 ? 16.758 6.051 -15.994 1.00 92.25 81 TYR A N 1
ATOM 648 C CA . TYR A 1 81 ? 16.106 5.955 -14.698 1.00 92.25 81 TYR A CA 1
ATOM 649 C C . TYR A 1 81 ? 16.557 4.695 -13.959 1.00 92.25 81 TYR A C 1
ATOM 651 O O . TYR A 1 81 ? 16.360 3.581 -14.445 1.00 92.25 81 TYR A O 1
ATOM 659 N N . ALA A 1 82 ? 17.122 4.877 -12.762 1.00 85.50 82 ALA A N 1
ATOM 660 C CA . ALA A 1 82 ? 17.511 3.772 -11.882 1.00 85.50 82 ALA A CA 1
ATOM 661 C C . ALA A 1 82 ? 16.297 3.015 -11.317 1.00 85.50 82 ALA A C 1
ATOM 663 O O . ALA A 1 82 ? 16.338 1.796 -11.191 1.00 85.50 82 ALA A O 1
ATOM 664 N N . ASN A 1 83 ? 15.213 3.737 -11.015 1.00 87.00 83 ASN A N 1
ATOM 665 C CA . ASN A 1 83 ? 13.890 3.172 -10.763 1.00 87.00 83 ASN A CA 1
ATOM 666 C C . ASN A 1 83 ? 13.138 3.161 -12.099 1.00 87.00 83 ASN A C 1
ATOM 668 O O . ASN A 1 83 ? 12.699 4.237 -12.532 1.00 87.00 83 ASN A O 1
ATOM 672 N N . PRO A 1 84 ? 13.032 2.003 -12.774 1.00 86.00 84 PRO A N 1
ATOM 673 C CA . PRO A 1 84 ? 12.440 1.951 -14.098 1.00 86.00 84 PRO A CA 1
ATOM 674 C C . PRO A 1 84 ? 10.989 2.416 -14.063 1.00 86.00 84 PRO A C 1
ATOM 676 O O . PRO A 1 84 ? 10.290 2.242 -13.069 1.00 86.00 84 PRO A O 1
ATOM 679 N N . ARG A 1 85 ? 10.540 3.027 -15.152 1.00 89.94 85 ARG A N 1
ATOM 680 C CA . ARG A 1 85 ? 9.185 3.569 -15.283 1.00 89.94 85 ARG A CA 1
ATOM 681 C C . ARG A 1 85 ? 8.754 3.529 -16.728 1.00 89.94 85 ARG A C 1
ATOM 683 O O . ARG A 1 85 ? 9.569 3.822 -17.590 1.00 89.94 85 ARG A O 1
ATOM 690 N N . GLY A 1 86 ? 7.480 3.253 -16.989 1.00 90.81 86 GLY A N 1
ATOM 691 C CA . GLY A 1 86 ? 6.963 3.170 -18.358 1.00 90.81 86 GLY A CA 1
ATOM 692 C C . GLY A 1 86 ? 7.014 4.486 -19.141 1.00 90.81 86 GLY A C 1
ATOM 693 O O . GLY A 1 86 ? 7.056 4.440 -20.363 1.00 90.81 86 GLY A O 1
ATOM 694 N N . ALA A 1 87 ? 7.052 5.643 -18.469 1.00 93.88 87 ALA A N 1
ATOM 695 C CA . ALA A 1 87 ? 7.044 6.954 -19.117 1.00 93.88 87 ALA A CA 1
ATOM 696 C C . ALA A 1 87 ? 8.096 7.923 -18.549 1.00 93.88 87 ALA A C 1
ATOM 698 O O . ALA A 1 87 ? 8.351 7.949 -17.341 1.00 93.88 87 ALA A O 1
ATOM 699 N N . ASP A 1 88 ? 8.685 8.728 -19.432 1.00 93.19 88 ASP A N 1
ATOM 700 C CA . ASP A 1 88 ? 9.625 9.803 -19.118 1.00 93.19 88 ASP A CA 1
ATOM 701 C C . ASP A 1 88 ? 8.934 10.951 -18.359 1.00 93.19 88 ASP A C 1
ATOM 703 O O . ASP A 1 88 ? 7.815 11.340 -18.693 1.00 93.19 88 ASP A O 1
ATOM 707 N N . VAL A 1 89 ? 9.585 11.512 -17.332 1.00 91.31 89 VAL A N 1
ATOM 708 C CA . VAL A 1 89 ? 8.942 12.492 -16.430 1.00 91.31 89 VAL A CA 1
ATOM 709 C C . VAL A 1 89 ? 8.770 13.879 -17.034 1.00 91.31 89 VAL A C 1
ATOM 711 O O . VAL A 1 89 ? 7.956 14.652 -16.536 1.00 91.31 89 VAL A O 1
ATOM 714 N N . TYR A 1 90 ? 9.531 14.202 -18.078 1.00 90.31 90 TYR A N 1
ATOM 715 C CA . TYR A 1 90 ? 9.489 15.515 -18.714 1.00 90.31 90 TYR A CA 1
ATOM 716 C C . TYR A 1 90 ? 8.580 15.503 -19.939 1.00 90.31 90 TYR A C 1
ATOM 718 O O . TYR A 1 90 ? 7.748 16.391 -20.106 1.00 90.31 90 TYR A O 1
ATOM 726 N N . SER A 1 91 ? 8.730 14.489 -20.789 1.00 90.94 91 SER A N 1
ATOM 727 C CA . SER A 1 91 ? 8.019 14.380 -22.063 1.00 90.94 91 SER A CA 1
ATOM 728 C C . SER A 1 91 ? 6.761 13.514 -22.009 1.00 90.94 91 SER A C 1
ATOM 730 O O . SER A 1 91 ? 5.933 13.598 -22.913 1.00 90.94 91 SER A O 1
ATOM 732 N N . GLY A 1 92 ? 6.614 12.657 -20.993 1.00 92.31 92 GLY A N 1
ATOM 733 C CA . GLY A 1 92 ? 5.520 11.686 -20.897 1.00 92.31 92 GLY A CA 1
ATOM 734 C C . GLY A 1 92 ? 5.594 10.543 -21.916 1.00 92.31 92 GLY A C 1
ATOM 735 O O . GLY A 1 92 ? 4.678 9.725 -21.977 1.00 92.31 92 GLY A O 1
ATOM 736 N N . ARG A 1 93 ? 6.656 10.472 -22.729 1.00 92.94 93 ARG A N 1
ATOM 737 C CA . ARG A 1 93 ? 6.841 9.429 -23.746 1.00 92.94 93 ARG A CA 1
ATOM 738 C C . ARG A 1 93 ? 7.246 8.102 -23.125 1.00 92.94 93 ARG A C 1
ATOM 740 O O . ARG A 1 93 ? 7.830 8.064 -22.046 1.00 92.94 93 ARG A O 1
ATOM 747 N N . GLU A 1 94 ? 6.971 7.021 -23.844 1.00 94.88 94 GLU A N 1
ATOM 748 C CA . GLU A 1 94 ? 7.339 5.672 -23.426 1.00 94.88 94 GLU A CA 1
ATOM 749 C C . GLU A 1 94 ? 8.866 5.495 -23.352 1.00 94.88 94 GLU A C 1
ATOM 751 O O . GLU A 1 94 ? 9.600 5.845 -24.281 1.00 94.88 94 GLU A O 1
ATOM 756 N N . THR A 1 95 ? 9.346 4.930 -22.245 1.00 94.56 95 THR A N 1
ATOM 757 C CA . THR A 1 95 ? 10.760 4.577 -22.068 1.00 94.56 95 THR A CA 1
ATOM 758 C C . THR A 1 95 ? 11.030 3.142 -22.536 1.00 94.56 95 THR A C 1
ATOM 760 O O . THR A 1 95 ? 10.122 2.330 -22.708 1.00 94.56 95 THR A O 1
ATOM 763 N N . LYS A 1 96 ? 12.305 2.794 -22.724 1.00 95.06 96 LYS A N 1
ATOM 764 C CA . LYS A 1 96 ? 12.733 1.438 -23.096 1.00 95.06 96 LYS A CA 1
ATOM 765 C C . LYS A 1 96 ? 13.560 0.797 -21.992 1.00 95.06 96 LYS A C 1
ATOM 767 O O . LYS A 1 96 ? 14.432 1.451 -21.425 1.00 95.06 96 LYS A O 1
ATOM 772 N N . TRP A 1 97 ? 13.324 -0.486 -21.733 1.00 94.31 97 TRP A N 1
ATOM 773 C CA . TRP A 1 97 ? 14.158 -1.300 -20.847 1.00 94.31 97 TRP A CA 1
ATOM 774 C C . TRP A 1 97 ? 15.577 -1.451 -21.401 1.00 94.31 97 TRP A C 1
ATOM 776 O O . TRP A 1 97 ? 15.746 -1.664 -22.605 1.00 94.31 97 TRP A O 1
ATOM 786 N N . ILE A 1 98 ? 16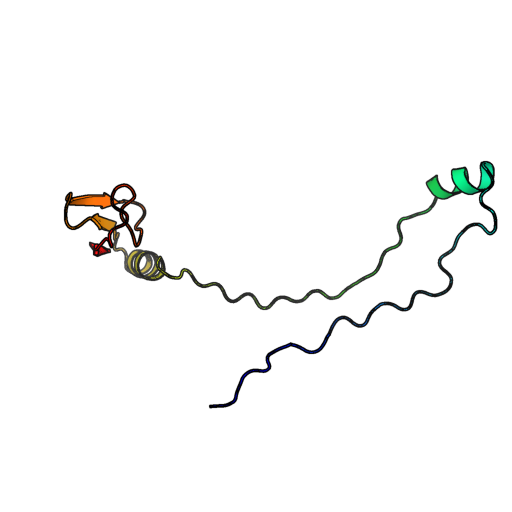.573 -1.370 -20.519 1.00 92.94 98 ILE A N 1
ATOM 787 C CA . ILE A 1 98 ? 17.995 -1.608 -20.806 1.00 92.94 98 ILE A CA 1
ATOM 788 C C . ILE A 1 98 ? 18.665 -2.402 -19.687 1.00 92.94 98 ILE A C 1
ATOM 790 O O . ILE A 1 98 ? 18.171 -2.338 -18.535 1.00 92.94 98 ILE A O 1
#

Radius of gyration: 28.43 Å; chains: 1; bounding box: 56×33×63 Å